Protein AF-A0A6M3J5W2-F1 (afdb_monomer_lite)

Sequence (53 aa):
MPQSFENCVKQGGRVRTKTLKGGKYMHICFKGGKSFAGEVKESKGTASFLEKK

Foldseek 3Di:
DDPQQVVLVVVVFDWDWAQDPQQKIWIWTDDPNDIDTGDIDHHPPGNPPPPDD

Radius of gyration: 13.72 Å; chains: 1; bounding box: 27×23×40 Å

Secondary structure (DSSP, 8-state):
--HHHHHHHHTT-EEEEEE-STTEEEEEEEETTEEEEEEEEE-TTSSSSSS--

Organism: NCBI:txid1070528

pLDDT: mean 84.02, std 16.32, range [40.94, 96.25]

Structure (mmCIF, N/CA/C/O backbone):
data_AF-A0A6M3J5W2-F1
#
_entry.id   AF-A0A6M3J5W2-F1
#
loop_
_atom_site.group_PDB
_atom_site.id
_atom_site.type_symbol
_atom_site.label_atom_id
_atom_site.label_alt_id
_atom_site.label_comp_id
_atom_site.label_asym_id
_atom_site.label_entity_id
_atom_site.label_seq_id
_atom_site.pdbx_PDB_ins_code
_atom_site.Cartn_x
_atom_site.Cartn_y
_atom_site.Cartn_z
_atom_site.occupancy
_atom_site.B_iso_or_equiv
_atom_site.auth_seq_id
_atom_site.auth_comp_id
_atom_site.auth_asym_id
_atom_site.auth_atom_id
_atom_site.pdbx_PDB_model_num
ATOM 1 N N . MET A 1 1 ? 8.020 -5.034 6.926 1.00 76.50 1 MET A N 1
ATOM 2 C CA . MET A 1 1 ? 6.682 -4.433 6.738 1.00 76.50 1 MET A CA 1
ATOM 3 C C . MET A 1 1 ? 6.624 -3.090 7.464 1.00 76.50 1 MET A C 1
ATOM 5 O O . MET A 1 1 ? 7.078 -3.039 8.602 1.00 76.50 1 MET A O 1
ATOM 9 N N . PRO A 1 2 ? 6.119 -2.001 6.853 1.00 89.62 2 PRO A N 1
ATOM 10 C CA . PRO A 1 2 ? 6.106 -0.679 7.482 1.00 89.62 2 PRO A CA 1
ATOM 11 C C . PRO A 1 2 ? 5.171 -0.642 8.695 1.00 89.62 2 PRO A C 1
ATOM 13 O O . PRO A 1 2 ? 4.030 -1.099 8.609 1.00 89.62 2 PRO A O 1
ATOM 16 N N . GLN A 1 3 ? 5.619 -0.041 9.799 1.00 92.38 3 GLN A N 1
ATOM 17 C CA . GLN A 1 3 ? 4.862 -0.012 11.059 1.00 92.38 3 GLN A CA 1
ATOM 18 C C . GLN A 1 3 ? 3.494 0.678 10.910 1.00 92.38 3 GLN A C 1
ATOM 20 O O . GLN A 1 3 ? 2.502 0.264 11.506 1.00 92.38 3 GLN A O 1
ATOM 25 N N . SER A 1 4 ? 3.405 1.700 10.057 1.00 90.94 4 SER A N 1
ATOM 26 C CA . SER A 1 4 ? 2.156 2.408 9.754 1.00 90.94 4 SER A CA 1
ATOM 27 C C . SER A 1 4 ? 1.142 1.538 9.001 1.00 90.94 4 SER A C 1
ATOM 29 O O . SER A 1 4 ? -0.055 1.585 9.293 1.00 90.94 4 SER A O 1
ATOM 31 N N . PHE A 1 5 ? 1.613 0.702 8.072 1.00 93.31 5 PHE A N 1
ATOM 32 C CA . PHE A 1 5 ? 0.784 -0.278 7.378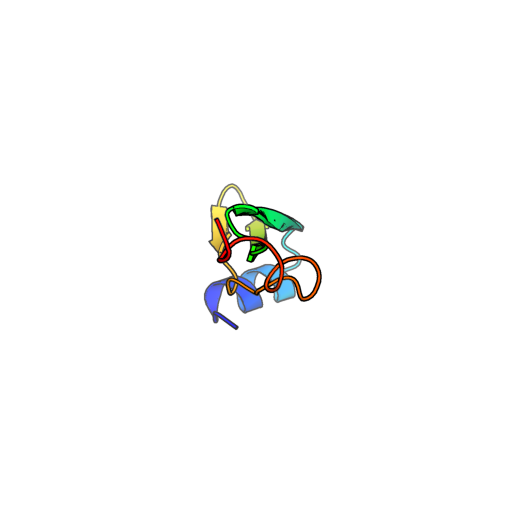 1.00 93.31 5 PHE A CA 1
ATOM 33 C C . PHE A 1 5 ? 0.296 -1.353 8.349 1.00 93.31 5 PHE A C 1
ATOM 35 O O . PHE A 1 5 ? -0.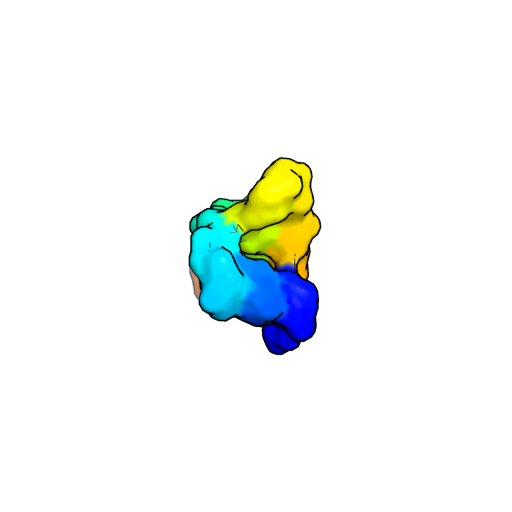903 -1.609 8.416 1.00 93.31 5 PHE A O 1
ATOM 42 N N . GLU A 1 6 ? 1.199 -1.929 9.144 1.00 93.88 6 GLU A N 1
ATOM 43 C CA . GLU A 1 6 ? 0.860 -2.969 10.118 1.00 93.88 6 GLU A CA 1
ATOM 44 C C . GLU A 1 6 ? -0.177 -2.476 11.135 1.00 93.88 6 GLU A C 1
ATOM 46 O O . GLU A 1 6 ? -1.176 -3.150 11.386 1.00 93.88 6 GLU A O 1
ATOM 51 N N . ASN A 1 7 ? -0.002 -1.257 11.650 1.00 94.62 7 ASN A N 1
ATOM 52 C CA . ASN A 1 7 ? -0.966 -0.630 12.547 1.00 94.62 7 ASN A CA 1
ATOM 53 C C . ASN A 1 7 ? -2.326 -0.424 11.876 1.00 94.62 7 ASN A C 1
ATOM 55 O O . ASN A 1 7 ? -3.345 -0.687 12.506 1.00 94.62 7 ASN A O 1
ATOM 59 N N . CYS A 1 8 ? -2.369 0.002 10.610 1.00 94.56 8 CYS A N 1
ATOM 60 C CA . CYS A 1 8 ? -3.625 0.120 9.867 1.00 94.56 8 CYS A CA 1
ATOM 61 C C . CYS A 1 8 ? -4.335 -1.237 9.724 1.00 94.56 8 CYS A C 1
ATOM 63 O O . CYS A 1 8 ? -5.546 -1.311 9.934 1.00 94.56 8 CYS A O 1
ATOM 65 N N . VAL A 1 9 ? -3.589 -2.309 9.434 1.00 94.56 9 VAL A N 1
ATOM 66 C CA . VAL A 1 9 ? -4.133 -3.671 9.319 1.00 94.56 9 VAL A CA 1
ATOM 67 C C . VAL A 1 9 ? -4.667 -4.170 10.660 1.00 94.56 9 VAL A C 1
ATOM 69 O O . VAL A 1 9 ? -5.820 -4.589 10.729 1.00 94.56 9 VAL A O 1
ATOM 72 N N . LYS A 1 10 ? -3.879 -4.065 11.740 1.00 94.81 10 LYS A N 1
ATOM 73 C CA . LYS A 1 10 ? -4.287 -4.473 13.102 1.00 94.81 10 LYS A CA 1
ATOM 74 C C . LYS A 1 10 ? -5.543 -3.755 13.574 1.00 94.81 10 LYS A C 1
ATOM 76 O O . LYS A 1 10 ? -6.369 -4.308 14.285 1.00 94.81 10 LYS A O 1
ATOM 81 N N . GLN A 1 11 ? -5.688 -2.513 13.149 1.00 94.12 11 GLN A N 1
ATOM 82 C CA . GLN A 1 11 ? -6.826 -1.674 13.456 1.00 94.12 11 GLN A CA 1
ATOM 83 C C . GLN A 1 11 ? -8.064 -1.941 12.571 1.00 94.12 11 GLN A C 1
ATOM 85 O O . GLN A 1 11 ? -9.018 -1.161 12.636 1.00 94.12 11 GLN A O 1
ATOM 90 N N . GLY A 1 12 ? -8.056 -2.977 11.727 1.00 94.44 12 GLY A N 1
ATOM 91 C CA . GLY A 1 12 ? -9.188 -3.350 10.871 1.00 94.44 12 GLY A CA 1
ATOM 92 C C . GLY A 1 12 ? -9.328 -2.511 9.597 1.00 94.44 12 GLY A C 1
ATOM 93 O O . GLY A 1 12 ? -10.421 -2.390 9.050 1.00 94.44 12 GLY A O 1
ATOM 94 N N . GLY A 1 13 ? -8.248 -1.878 9.133 1.00 94.38 13 GLY A N 1
ATOM 95 C CA . GLY A 1 13 ? -8.239 -1.145 7.869 1.00 94.38 13 GLY A CA 1
ATOM 96 C C . GLY A 1 13 ? -8.415 -2.060 6.654 1.00 94.38 13 GLY A C 1
ATOM 97 O O . GLY A 1 13 ? -8.033 -3.230 6.654 1.00 94.38 13 GLY A O 1
ATOM 98 N N . ARG A 1 14 ? -8.973 -1.516 5.570 1.00 95.19 14 ARG A N 1
ATOM 99 C CA . ARG A 1 14 ? -9.188 -2.255 4.322 1.00 95.19 14 ARG A CA 1
ATOM 100 C C . ARG A 1 14 ? -7.886 -2.345 3.535 1.00 95.19 14 ARG A C 1
ATOM 102 O O . ARG A 1 14 ? -7.404 -1.335 3.029 1.00 95.19 14 ARG A O 1
ATOM 109 N N . VAL A 1 15 ? -7.353 -3.548 3.356 1.00 95.56 15 VAL A N 1
ATOM 110 C CA . VAL A 1 15 ? -6.160 -3.776 2.528 1.00 95.56 15 VAL A CA 1
ATOM 111 C C . VAL A 1 15 ? -6.556 -3.991 1.069 1.00 95.56 15 VAL A C 1
ATOM 113 O O . VAL A 1 15 ? -7.445 -4.784 0.766 1.00 95.56 15 VAL A O 1
ATOM 116 N N . ARG A 1 16 ? -5.891 -3.296 0.145 1.00 94.69 16 ARG A N 1
ATOM 117 C CA . ARG A 1 16 ? -5.977 -3.556 -1.298 1.00 94.69 16 ARG A CA 1
ATOM 118 C C . ARG A 1 16 ? -4.590 -3.812 -1.861 1.00 94.69 16 ARG A C 1
ATOM 120 O O . ARG A 1 16 ? -3.625 -3.156 -1.476 1.00 94.69 16 ARG A O 1
ATOM 127 N N . THR A 1 17 ? -4.506 -4.732 -2.808 1.00 94.12 17 THR A N 1
ATOM 128 C CA . THR A 1 17 ? -3.292 -4.955 -3.594 1.00 94.12 17 THR A CA 1
ATOM 129 C C . THR A 1 17 ? -3.328 -4.055 -4.821 1.00 94.12 17 THR A C 1
ATOM 131 O O . THR A 1 17 ? -4.320 -4.029 -5.546 1.00 94.12 17 THR A O 1
ATOM 134 N N . LYS A 1 18 ? -2.252 -3.305 -5.045 1.00 91.56 18 LYS A N 1
ATOM 135 C CA . LYS A 1 18 ? -2.042 -2.479 -6.229 1.00 91.56 18 LYS A CA 1
ATOM 136 C C . LYS A 1 18 ? -0.900 -3.074 -7.038 1.00 91.56 18 LYS A C 1
ATOM 138 O O . LYS A 1 18 ? 0.240 -3.091 -6.577 1.00 91.56 18 LYS A O 1
ATOM 143 N N . THR A 1 19 ? -1.212 -3.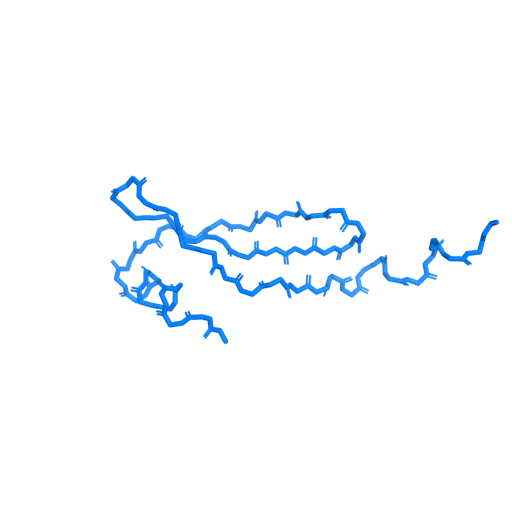546 -8.237 1.00 91.12 19 THR A N 1
ATOM 144 C CA . THR A 1 19 ? -0.200 -3.973 -9.206 1.00 91.12 19 THR A CA 1
ATOM 145 C C . THR A 1 19 ? 0.520 -2.744 -9.753 1.00 91.12 19 THR A C 1
ATOM 147 O O . THR A 1 19 ? -0.099 -1.725 -10.063 1.00 91.12 19 THR A O 1
ATOM 150 N N . LEU A 1 20 ? 1.839 -2.832 -9.831 1.00 87.94 20 LEU A N 1
ATOM 151 C CA . LEU A 1 20 ? 2.744 -1.816 -10.349 1.00 87.94 20 LEU A CA 1
ATOM 152 C C . LEU A 1 20 ? 3.356 -2.313 -11.667 1.00 87.94 20 LEU A C 1
ATOM 154 O O . LEU A 1 20 ? 3.270 -3.491 -12.018 1.00 87.94 20 LEU A O 1
ATOM 158 N N . LYS A 1 21 ? 3.989 -1.404 -12.414 1.00 84.06 21 LYS A N 1
ATOM 159 C CA . LYS A 1 21 ? 4.737 -1.768 -13.626 1.00 84.06 21 LYS A CA 1
ATOM 160 C C . LYS A 1 21 ? 5.943 -2.656 -13.277 1.00 84.06 21 LYS A C 1
ATOM 162 O O . LYS A 1 21 ? 6.432 -2.628 -12.149 1.00 84.06 21 LYS A O 1
ATOM 167 N N . GLY A 1 22 ? 6.421 -3.430 -14.253 1.00 84.12 22 GLY A N 1
ATOM 168 C CA . GLY A 1 22 ? 7.606 -4.283 -14.092 1.00 84.12 22 GLY A CA 1
ATOM 169 C C . GLY A 1 22 ? 7.373 -5.512 -13.213 1.00 84.12 22 GLY A C 1
ATOM 170 O O . GLY A 1 22 ? 8.270 -5.925 -12.489 1.00 84.12 22 GLY A O 1
ATOM 171 N N . GLY A 1 23 ? 6.150 -6.052 -13.204 1.00 85.69 23 GLY A N 1
ATOM 172 C CA . GLY A 1 23 ? 5.825 -7.238 -12.411 1.00 85.69 23 GLY A CA 1
ATOM 173 C C . GLY A 1 23 ? 5.862 -6.999 -10.904 1.00 85.69 23 GLY A C 1
ATOM 174 O O . GLY A 1 23 ? 5.981 -7.953 -10.150 1.00 85.69 23 GLY A O 1
ATOM 175 N N . LYS A 1 24 ? 5.773 -5.754 -10.435 1.00 88.88 24 LYS A N 1
ATOM 176 C CA . LYS A 1 24 ? 5.767 -5.438 -9.002 1.00 88.88 24 LYS A CA 1
ATOM 177 C C . LYS A 1 24 ? 4.333 -5.285 -8.503 1.00 88.88 24 LYS A C 1
ATOM 179 O O . LYS A 1 24 ? 3.413 -5.022 -9.271 1.00 88.88 24 LYS A O 1
ATOM 184 N N . TYR A 1 25 ? 4.116 -5.441 -7.211 1.00 92.31 25 TYR A N 1
ATOM 185 C CA . TYR A 1 25 ? 2.846 -5.154 -6.558 1.00 92.31 25 TYR A CA 1
ATOM 186 C C . TYR A 1 25 ? 3.105 -4.606 -5.164 1.00 92.31 25 TYR A C 1
ATOM 188 O O . TYR A 1 25 ? 4.153 -4.837 -4.575 1.00 92.31 25 TYR A O 1
ATOM 196 N N . MET A 1 26 ? 2.154 -3.869 -4.616 1.00 93.38 26 MET A N 1
ATOM 197 C CA . MET A 1 26 ? 2.221 -3.396 -3.240 1.00 93.38 26 MET A CA 1
ATOM 198 C C . MET A 1 26 ? 0.872 -3.561 -2.566 1.00 93.38 26 MET A C 1
ATOM 200 O O . MET A 1 26 ? -0.172 -3.500 -3.216 1.00 93.38 26 MET A O 1
ATOM 204 N N . HIS A 1 27 ? 0.882 -3.729 -1.252 1.00 94.88 27 HIS A N 1
ATOM 205 C CA . HIS A 1 27 ? -0.342 -3.640 -0.468 1.00 94.88 27 HIS A CA 1
ATOM 206 C C . HIS A 1 27 ? -0.516 -2.213 0.040 1.00 94.88 27 HIS A C 1
ATOM 208 O O . HIS A 1 27 ? 0.449 -1.560 0.419 1.00 94.88 27 HIS A O 1
ATOM 214 N N . ILE A 1 28 ? -1.747 -1.719 0.046 1.00 95.50 28 ILE A N 1
ATOM 215 C CA . ILE A 1 28 ? -2.105 -0.410 0.589 1.00 95.50 28 ILE A CA 1
ATOM 216 C C . ILE A 1 28 ? -3.268 -0.629 1.549 1.00 95.50 28 ILE A C 1
ATOM 218 O O . ILE A 1 28 ? -4.278 -1.221 1.170 1.00 95.50 28 ILE A O 1
ATOM 222 N N . CYS A 1 29 ? -3.118 -0.181 2.790 1.00 96.25 29 CYS A N 1
ATOM 223 C CA . CYS A 1 29 ? -4.163 -0.243 3.800 1.00 96.25 29 CYS A CA 1
ATOM 224 C C . CYS A 1 29 ? -4.899 1.096 3.875 1.00 96.25 29 CYS A C 1
ATOM 226 O O . CYS A 1 29 ? -4.272 2.147 3.962 1.00 96.25 29 CYS A O 1
ATOM 228 N N . PHE A 1 30 ? -6.227 1.067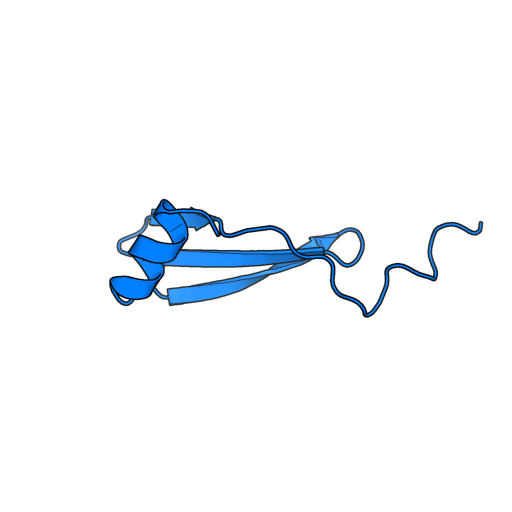 3.833 1.00 94.81 30 PHE A N 1
ATOM 229 C CA . PHE A 1 30 ? -7.087 2.245 3.874 1.00 94.81 30 PHE A CA 1
ATOM 230 C C . PHE A 1 30 ? -7.893 2.252 5.170 1.00 94.81 30 PHE A C 1
ATOM 232 O O . PHE A 1 30 ? -8.618 1.297 5.456 1.00 94.81 30 PHE A O 1
ATOM 239 N N . LYS A 1 31 ? -7.806 3.337 5.941 1.00 92.50 31 LYS A N 1
ATOM 240 C CA . LYS A 1 31 ? -8.608 3.523 7.155 1.00 92.50 31 LYS A CA 1
ATOM 241 C C . LYS A 1 31 ? -8.914 5.004 7.374 1.00 92.50 31 LYS A C 1
ATOM 243 O O . LYS A 1 31 ? -8.007 5.830 7.352 1.00 92.50 31 LYS A O 1
ATOM 248 N N . GLY A 1 32 ? -10.191 5.334 7.583 1.00 89.38 32 GLY A N 1
ATOM 249 C CA . GLY A 1 32 ? -10.633 6.694 7.924 1.00 89.38 32 GLY A CA 1
ATOM 250 C C . GLY A 1 32 ? -10.210 7.768 6.913 1.00 89.38 32 GLY A C 1
ATOM 251 O O . GLY A 1 32 ? -9.740 8.825 7.313 1.00 89.38 32 GLY A O 1
ATOM 252 N N . GLY A 1 33 ? -10.277 7.470 5.609 1.00 91.56 33 GLY A N 1
ATOM 253 C CA . GLY A 1 33 ? -9.861 8.390 4.539 1.00 91.56 33 GLY A CA 1
ATOM 254 C C . GLY A 1 33 ? -8.345 8.509 4.330 1.00 91.56 33 GLY A C 1
ATOM 255 O O . GLY A 1 33 ? -7.913 9.155 3.380 1.00 91.56 33 GLY A O 1
ATOM 256 N N . LYS A 1 34 ? -7.528 7.855 5.164 1.00 91.38 34 LYS A N 1
ATOM 257 C CA . LYS A 1 34 ? -6.068 7.794 5.015 1.00 91.38 34 LYS A CA 1
ATOM 258 C C . LYS A 1 34 ? -5.645 6.487 4.350 1.00 91.38 34 LYS A C 1
ATOM 260 O O . LYS A 1 34 ? -6.269 5.442 4.552 1.00 91.38 34 LYS A O 1
ATOM 265 N N . SER A 1 35 ? -4.561 6.546 3.582 1.00 92.56 35 SER A N 1
ATOM 266 C CA . SER A 1 35 ? -3.928 5.388 2.949 1.00 92.56 35 SER A CA 1
ATOM 267 C C . SER A 1 35 ? -2.511 5.192 3.474 1.00 92.56 35 SER A C 1
ATOM 269 O O . SER A 1 35 ? -1.714 6.128 3.474 1.00 92.56 35 SER A O 1
ATOM 271 N N . PHE A 1 36 ? -2.187 3.965 3.862 1.00 94.19 36 PHE A N 1
ATOM 272 C CA . PHE A 1 36 ? -0.889 3.552 4.379 1.00 94.19 36 PHE A CA 1
ATOM 273 C C . PHE A 1 36 ? -0.272 2.548 3.406 1.00 94.19 36 PHE A C 1
ATOM 275 O O . PHE A 1 36 ? -0.854 1.494 3.143 1.00 94.19 36 PHE A O 1
ATOM 282 N N . ALA A 1 37 ? 0.882 2.887 2.837 1.00 93.38 37 ALA A N 1
ATOM 283 C CA . ALA A 1 37 ? 1.595 2.030 1.899 1.00 93.38 37 ALA A CA 1
ATOM 284 C C . ALA A 1 37 ? 2.342 0.908 2.635 1.00 93.38 37 ALA A C 1
ATOM 286 O O . ALA A 1 37 ? 3.065 1.157 3.596 1.00 93.38 37 ALA A O 1
ATOM 287 N N . GLY A 1 38 ? 2.161 -0.324 2.169 1.00 92.94 38 GLY A N 1
ATOM 288 C CA . GLY A 1 38 ? 2.978 -1.474 2.531 1.00 92.94 38 GLY A CA 1
ATOM 289 C C . GLY A 1 38 ? 4.212 -1.594 1.636 1.00 92.94 38 GLY A C 1
ATOM 290 O O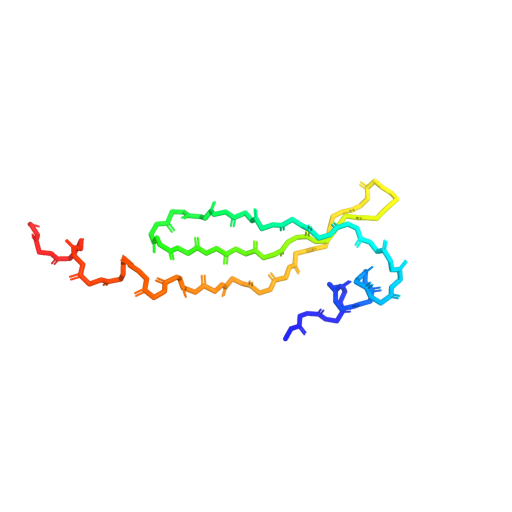 . GLY A 1 38 ? 4.456 -0.766 0.759 1.00 92.94 38 GLY A O 1
ATOM 291 N N . GLU A 1 39 ? 4.987 -2.654 1.847 1.00 91.69 39 GLU A N 1
ATOM 292 C CA . GLU A 1 39 ? 6.165 -2.952 1.027 1.00 91.69 39 GLU A CA 1
ATOM 293 C C . GLU A 1 39 ? 5.795 -3.272 -0.425 1.00 91.69 39 GLU A C 1
ATOM 295 O O . GLU A 1 39 ? 4.796 -3.947 -0.704 1.00 91.69 39 GLU A O 1
ATOM 300 N N . VAL A 1 40 ? 6.642 -2.804 -1.345 1.00 91.25 40 VAL A N 1
ATOM 301 C CA . VAL A 1 40 ? 6.613 -3.221 -2.746 1.00 91.25 40 VAL A CA 1
ATOM 302 C C . VAL A 1 40 ? 7.265 -4.594 -2.840 1.00 91.25 40 VAL A C 1
ATOM 304 O O . VAL A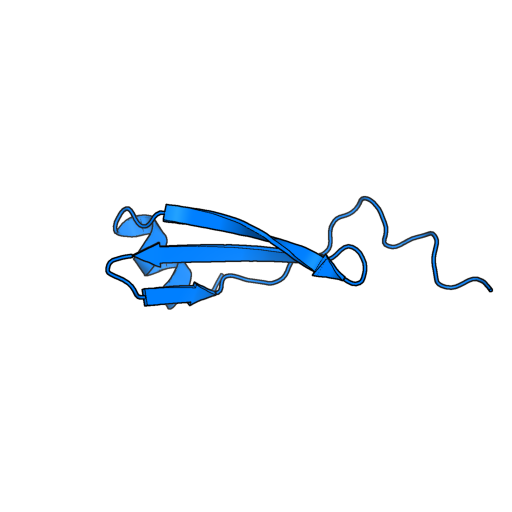 1 40 ? 8.406 -4.784 -2.430 1.00 91.25 40 VAL A O 1
ATOM 307 N N . LYS A 1 41 ? 6.527 -5.551 -3.386 1.00 88.31 41 LYS A N 1
ATOM 308 C CA . LYS A 1 41 ? 6.969 -6.912 -3.646 1.00 88.31 41 LYS A CA 1
ATOM 309 C C . LYS A 1 41 ? 7.079 -7.134 -5.143 1.00 88.31 41 LYS A C 1
ATOM 311 O O . LYS A 1 41 ? 6.305 -6.596 -5.933 1.00 88.31 41 LYS A O 1
ATOM 316 N N . GLU A 1 42 ? 8.023 -7.969 -5.532 1.00 88.25 42 GLU A N 1
ATOM 317 C CA . GLU A 1 42 ? 8.133 -8.434 -6.907 1.00 88.25 42 GLU A CA 1
ATOM 318 C C . GLU A 1 42 ? 7.251 -9.674 -7.067 1.00 88.25 42 GLU A C 1
ATOM 320 O O . GLU A 1 42 ? 7.299 -10.615 -6.270 1.00 88.25 42 GLU A O 1
ATOM 325 N N . SER A 1 43 ? 6.369 -9.649 -8.061 1.00 78.12 43 SER A N 1
ATOM 326 C CA . SER A 1 43 ? 5.601 -10.816 -8.461 1.00 78.12 43 SER A CA 1
ATOM 327 C C . SER A 1 43 ? 6.553 -11.764 -9.169 1.00 78.12 43 SER A C 1
ATOM 329 O O . SER A 1 43 ? 7.122 -11.429 -10.208 1.00 78.12 43 SER A O 1
ATOM 331 N N . LYS A 1 44 ? 6.690 -12.980 -8.637 1.00 69.62 44 LYS A N 1
ATOM 332 C CA . LYS A 1 44 ? 7.522 -14.043 -9.224 1.00 69.62 44 LYS A CA 1
ATOM 333 C C . LYS A 1 44 ? 7.043 -14.510 -10.614 1.00 69.62 44 LYS A C 1
ATOM 335 O O . LYS A 1 44 ? 7.625 -15.430 -11.169 1.00 69.62 44 LYS A O 1
ATOM 340 N N . GLY A 1 45 ? 6.001 -13.896 -11.180 1.00 60.59 45 GLY A N 1
ATOM 341 C CA . GLY A 1 45 ? 5.404 -14.285 -12.458 1.00 60.59 45 GLY A CA 1
ATOM 342 C C . GLY A 1 45 ? 5.987 -13.626 -13.713 1.00 60.59 45 GLY A C 1
ATOM 343 O O . GLY A 1 45 ? 5.736 -14.129 -14.799 1.00 60.59 45 GLY A O 1
ATOM 344 N N . THR A 1 46 ? 6.741 -12.525 -13.619 1.00 52.78 46 THR A N 1
ATOM 345 C CA . THR A 1 46 ? 7.166 -11.767 -14.821 1.00 52.78 46 THR A CA 1
ATOM 346 C C . THR A 1 46 ? 8.467 -10.980 -14.617 1.00 52.78 46 THR A C 1
ATOM 348 O O . THR A 1 46 ? 8.590 -9.862 -15.105 1.00 52.78 46 THR A O 1
ATOM 351 N N . ALA A 1 47 ? 9.438 -11.510 -13.873 1.00 50.31 47 ALA A N 1
ATOM 352 C CA . ALA A 1 47 ? 10.777 -10.904 -13.801 1.00 50.31 47 ALA A CA 1
ATOM 353 C C . ALA A 1 47 ? 11.750 -11.474 -14.854 1.00 50.31 47 ALA A C 1
ATOM 355 O O . ALA A 1 47 ? 12.867 -10.994 -14.974 1.00 50.31 47 ALA A O 1
ATOM 356 N N . SER A 1 48 ? 11.346 -12.480 -15.640 1.00 45.66 48 SER A N 1
ATOM 357 C CA . SER A 1 48 ? 12.287 -13.250 -16.473 1.00 45.66 48 SER A CA 1
ATOM 358 C C . SER A 1 48 ? 12.120 -13.097 -17.990 1.00 45.66 48 SER A C 1
ATOM 360 O O . SER A 1 48 ? 12.745 -13.858 -18.719 1.00 45.66 48 SER A O 1
ATOM 362 N N . PHE A 1 49 ? 11.308 -12.159 -18.503 1.00 51.72 49 PHE A N 1
ATOM 363 C CA . PHE A 1 49 ? 11.032 -12.104 -19.956 1.00 51.72 49 PHE A CA 1
ATOM 364 C C . PHE A 1 49 ? 11.182 -10.742 -20.654 1.00 51.72 49 PHE A C 1
ATOM 366 O O . PHE A 1 49 ? 10.974 -10.683 -21.861 1.00 51.72 49 PHE A O 1
ATOM 373 N N . LEU A 1 50 ? 11.560 -9.656 -19.963 1.00 51.91 50 LEU A N 1
ATOM 374 C CA . LEU A 1 50 ? 11.594 -8.312 -20.574 1.00 51.91 50 LEU A CA 1
ATOM 375 C C . LEU A 1 50 ? 12.958 -7.593 -20.536 1.00 51.91 50 LEU A C 1
ATOM 377 O O . LEU A 1 50 ? 12.989 -6.372 -20.620 1.00 51.91 50 LEU A O 1
ATOM 381 N N . GLU A 1 51 ? 14.073 -8.324 -20.446 1.00 51.91 51 GLU A N 1
ATOM 382 C CA . GLU A 1 51 ? 15.434 -7.757 -20.593 1.00 51.91 51 GLU A CA 1
ATOM 383 C C . GLU A 1 51 ? 16.197 -8.290 -21.822 1.00 51.91 51 GLU A C 1
ATOM 385 O O . GLU A 1 51 ? 17.399 -8.092 -21.952 1.00 51.91 51 GLU A O 1
ATOM 390 N N . LYS A 1 52 ? 15.517 -8.955 -22.766 1.00 43.81 52 LYS A N 1
ATOM 391 C CA . LYS A 1 52 ? 16.118 -9.358 -24.048 1.00 43.81 52 LYS A CA 1
ATOM 392 C C . LYS A 1 52 ? 15.328 -8.784 -25.218 1.00 43.81 52 LYS A C 1
ATOM 394 O O . LYS A 1 52 ? 14.498 -9.484 -25.799 1.00 43.81 52 LYS A O 1
ATOM 399 N N . LYS A 1 53 ? 15.563 -7.520 -25.560 1.00 40.94 53 LYS A N 1
ATOM 400 C CA . LYS A 1 53 ? 15.275 -7.016 -26.903 1.00 40.94 53 LYS A CA 1
ATOM 401 C C . LYS A 1 53 ? 16.210 -5.884 -27.277 1.00 40.94 53 LYS A C 1
ATOM 403 O O . LYS A 1 53 ? 16.433 -5.024 -26.401 1.00 40.94 53 LYS A O 1
#